Protein AF-A0A928B010-F1 (afdb_monomer_lite)

Radius of gyration: 33.06 Å; chains: 1; bounding box: 65×32×108 Å

Sequence (167 aa):
MGRLLFLMLFSAFTIDVYAQNMDSVQSNSIKIDSLIIKLDKLQRDYDYLYCDYELSKIENKLNNIANQARISANNLLFSYYHTKFNTLIYASNQGIYNSLFTFCHSLKDSVASIQLLITLKIFSSNFTEEEIELLQSRSKTLNQFIDTTEKALNYYKSVIDMYKELQ

pLDDT: mean 89.88, std 12.24, range [52.91, 98.62]

Structure (mmCIF, N/CA/C/O backbone):
data_AF-A0A928B010-F1
#
_entry.id   AF-A0A928B010-F1
#
loop_
_atom_site.group_PDB
_atom_site.id
_atom_site.type_symbol
_atom_site.label_atom_id
_atom_site.label_alt_id
_atom_site.label_comp_id
_atom_site.label_asym_id
_atom_site.label_entity_id
_atom_site.label_seq_id
_atom_site.pdbx_PDB_ins_code
_atom_site.Cartn_x
_atom_site.Cartn_y
_atom_site.Cartn_z
_atom_site.occupancy
_atom_site.B_iso_or_equiv
_atom_site.auth_seq_id
_atom_site.auth_comp_id
_atom_site.auth_asym_id
_atom_site.auth_atom_id
_atom_site.pdbx_PDB_model_num
ATOM 1 N N . MET A 1 1 ? 41.112 22.825 -76.041 1.00 54.81 1 MET A N 1
ATOM 2 C CA . MET A 1 1 ? 41.225 23.311 -74.647 1.00 54.81 1 MET A CA 1
ATOM 3 C C . MET A 1 1 ? 39.867 23.555 -73.977 1.00 54.81 1 MET A C 1
ATOM 5 O O . MET A 1 1 ? 39.662 23.014 -72.902 1.00 54.81 1 MET A O 1
ATOM 9 N N . GLY A 1 2 ? 38.902 24.256 -74.598 1.00 55.88 2 GLY A N 1
ATOM 10 C CA . GLY A 1 2 ? 37.610 24.584 -73.951 1.00 55.88 2 GLY A CA 1
ATOM 11 C C . GLY A 1 2 ? 36.717 23.402 -73.524 1.00 55.88 2 GLY A C 1
ATOM 12 O O . GLY A 1 2 ? 36.133 23.449 -72.450 1.00 55.88 2 GLY A O 1
ATOM 13 N N . ARG A 1 3 ? 36.654 22.307 -74.301 1.00 52.91 3 ARG A N 1
ATOM 14 C CA . ARG A 1 3 ? 35.848 21.111 -73.953 1.00 52.91 3 ARG A CA 1
ATOM 15 C C . ARG A 1 3 ? 36.365 20.344 -72.727 1.00 52.91 3 ARG A C 1
ATOM 17 O O . ARG A 1 3 ? 35.570 19.765 -72.000 1.00 52.91 3 ARG A O 1
ATOM 24 N N . LEU A 1 4 ? 37.680 20.355 -72.499 1.00 60.41 4 LEU A N 1
ATOM 25 C CA . LEU A 1 4 ? 38.316 19.639 -71.388 1.00 60.41 4 LEU A CA 1
ATOM 26 C C . LEU A 1 4 ? 38.121 20.395 -70.061 1.00 60.41 4 LEU A C 1
ATOM 28 O O . LEU A 1 4 ? 37.806 19.791 -69.043 1.00 60.41 4 LEU A O 1
ATOM 32 N N . LEU A 1 5 ? 38.219 21.728 -70.110 1.00 64.25 5 LEU A N 1
ATOM 33 C CA . LEU A 1 5 ? 37.916 22.624 -68.989 1.00 64.25 5 LEU A CA 1
ATOM 34 C C . LEU A 1 5 ? 36.442 22.541 -68.565 1.00 64.25 5 LEU A C 1
ATOM 36 O O . LEU A 1 5 ? 36.148 22.513 -67.374 1.00 64.25 5 LEU A O 1
ATOM 40 N N . PHE A 1 6 ? 35.524 22.434 -69.530 1.00 64.56 6 PHE A N 1
ATOM 41 C CA . PHE A 1 6 ? 34.093 22.291 -69.248 1.00 64.56 6 PHE A CA 1
ATOM 42 C C . PHE A 1 6 ? 33.759 20.956 -68.566 1.00 64.56 6 PHE A C 1
ATOM 44 O O . PHE A 1 6 ? 32.972 20.932 -67.626 1.00 64.56 6 PHE A O 1
ATOM 51 N N . LEU A 1 7 ? 34.392 19.857 -68.995 1.00 65.56 7 LEU A N 1
ATOM 52 C CA . LEU A 1 7 ? 34.236 18.541 -68.365 1.00 65.56 7 LEU A CA 1
ATOM 53 C C . LEU A 1 7 ? 34.792 18.511 -66.935 1.00 65.56 7 LEU A C 1
ATOM 55 O O . LEU A 1 7 ? 34.137 17.955 -66.058 1.00 65.56 7 LEU A O 1
ATOM 59 N N . MET A 1 8 ? 35.943 19.150 -66.680 1.00 64.50 8 MET A N 1
ATOM 60 C CA . MET A 1 8 ? 36.500 19.244 -65.323 1.00 64.50 8 MET A CA 1
ATOM 61 C C . MET A 1 8 ? 35.603 20.051 -64.379 1.00 64.50 8 MET A C 1
ATOM 63 O O . MET A 1 8 ? 35.344 19.611 -63.259 1.00 64.50 8 MET A O 1
ATOM 67 N N . LEU A 1 9 ? 35.089 21.198 -64.835 1.00 66.62 9 LEU A N 1
ATOM 68 C CA . LEU A 1 9 ? 34.156 22.009 -64.049 1.00 66.62 9 LEU A CA 1
ATOM 69 C C . LEU A 1 9 ? 32.869 21.231 -63.757 1.00 66.62 9 LEU A C 1
ATOM 71 O O . LEU A 1 9 ? 32.427 21.203 -62.614 1.00 66.62 9 LEU A O 1
ATOM 75 N N . PHE A 1 10 ? 32.313 20.532 -64.751 1.00 63.62 10 PHE A N 1
ATOM 76 C CA . PHE A 1 10 ? 31.104 19.730 -64.558 1.00 63.62 10 PHE A CA 1
ATOM 77 C C . PHE A 1 10 ? 31.322 18.592 -63.547 1.00 63.62 10 PHE A C 1
ATOM 79 O O . PHE A 1 10 ? 30.489 18.406 -62.665 1.00 63.62 10 PHE A O 1
ATOM 86 N N . SER A 1 11 ? 32.464 17.891 -63.601 1.00 63.84 11 SER A N 1
ATOM 87 C CA . SER A 1 11 ? 32.794 16.861 -62.605 1.00 63.84 11 SER A CA 1
ATOM 88 C C . SER A 1 11 ? 32.982 17.428 -61.194 1.00 63.84 11 SER A C 1
ATOM 90 O O . SER A 1 11 ? 32.504 16.824 -60.236 1.00 63.84 11 SER A O 1
ATOM 92 N N . ALA A 1 12 ? 33.606 18.604 -61.055 1.00 64.25 12 ALA A N 1
ATOM 93 C CA . ALA A 1 12 ? 33.795 19.255 -59.758 1.00 64.25 12 ALA A CA 1
ATOM 94 C C . ALA A 1 12 ? 32.447 19.647 -59.127 1.00 64.25 12 ALA A C 1
ATOM 96 O O . ALA A 1 12 ? 32.186 19.295 -57.980 1.00 64.25 12 ALA A O 1
ATOM 97 N N . PHE A 1 13 ? 31.537 20.242 -59.910 1.00 62.38 13 PHE A N 1
ATOM 98 C CA . PHE A 1 13 ? 30.187 20.574 -59.442 1.00 62.38 13 PHE A CA 1
ATOM 99 C C . PHE A 1 13 ? 29.383 19.336 -59.020 1.00 62.38 13 PHE A C 1
ATOM 101 O O . PHE A 1 13 ? 28.664 19.385 -58.024 1.00 62.38 13 PHE A O 1
ATOM 108 N N . THR A 1 14 ? 29.503 18.209 -59.731 1.00 63.75 14 THR A N 1
ATOM 109 C CA . THR A 1 14 ? 28.797 16.977 -59.335 1.00 63.75 14 THR A CA 1
ATOM 110 C C . THR A 1 14 ? 29.341 16.355 -58.048 1.00 63.75 14 THR A C 1
ATOM 112 O O . THR A 1 14 ? 28.564 15.787 -57.283 1.00 63.75 14 THR A O 1
ATOM 115 N N . ILE A 1 15 ? 30.647 16.480 -57.786 1.00 68.50 15 ILE A N 1
ATOM 116 C CA . ILE A 1 15 ? 31.281 15.965 -56.565 1.00 68.50 15 ILE A CA 1
ATOM 117 C C . ILE A 1 15 ? 30.875 16.817 -55.359 1.00 68.50 15 ILE A C 1
ATOM 119 O O . ILE A 1 15 ? 30.476 16.252 -54.343 1.00 68.50 15 ILE A O 1
ATOM 123 N N . ASP A 1 16 ? 30.883 18.147 -55.488 1.00 67.06 16 ASP A N 1
ATOM 124 C CA . ASP A 1 16 ? 30.471 19.055 -54.409 1.00 67.06 16 ASP A CA 1
ATOM 125 C C . ASP A 1 16 ? 28.993 18.871 -54.031 1.00 67.06 16 ASP A C 1
ATOM 127 O O . ASP A 1 16 ? 28.656 18.809 -52.849 1.00 67.06 16 ASP A O 1
ATOM 131 N N . VAL A 1 17 ? 28.100 18.707 -55.016 1.00 67.88 17 VAL A N 1
ATOM 132 C CA . VAL A 1 17 ? 26.672 18.439 -54.761 1.00 67.88 17 VAL A CA 1
ATOM 133 C C . VAL A 1 17 ? 26.468 17.078 -54.087 1.00 67.88 17 VAL A C 1
ATOM 135 O O . VAL A 1 17 ? 25.634 16.950 -53.190 1.00 67.88 17 VAL A O 1
ATOM 138 N N . TYR A 1 18 ? 27.224 16.051 -54.484 1.00 64.19 18 TYR A N 1
ATOM 139 C CA . TYR A 1 18 ? 27.138 14.730 -53.857 1.00 64.19 18 TYR A CA 1
ATOM 140 C C . TYR A 1 18 ? 27.683 14.736 -52.421 1.00 64.19 18 TYR A C 1
ATOM 142 O O . TYR A 1 18 ? 27.064 14.146 -51.537 1.00 64.19 18 TYR A O 1
ATOM 150 N N . ALA A 1 19 ? 28.785 15.449 -52.172 1.00 61.97 19 ALA A N 1
ATOM 151 C CA . ALA A 1 19 ? 29.357 15.628 -50.839 1.00 61.97 19 ALA A CA 1
ATOM 152 C C . ALA A 1 19 ? 28.396 16.382 -49.905 1.00 61.97 19 ALA A C 1
ATOM 154 O O . ALA A 1 19 ? 28.088 15.890 -48.824 1.00 61.97 19 ALA A O 1
ATOM 155 N N . GLN A 1 20 ? 27.817 17.501 -50.359 1.00 63.94 20 GLN A N 1
ATOM 156 C CA . GLN A 1 20 ? 26.824 18.254 -49.582 1.00 63.94 20 GLN A CA 1
ATOM 157 C C . GLN A 1 20 ? 25.569 17.427 -49.273 1.00 63.94 20 GLN A C 1
ATOM 159 O O . GLN A 1 20 ? 25.035 17.493 -48.164 1.00 63.94 20 GLN A O 1
ATOM 164 N N . ASN A 1 21 ? 25.103 16.615 -50.227 1.00 64.12 21 ASN A N 1
ATOM 165 C CA . ASN A 1 21 ? 23.983 15.707 -49.992 1.00 64.12 21 ASN A CA 1
ATOM 166 C C . ASN A 1 21 ? 24.338 14.632 -48.956 1.00 64.12 21 ASN A C 1
ATOM 168 O O . ASN A 1 21 ? 23.535 14.388 -48.057 1.00 64.12 21 ASN A O 1
ATOM 172 N N . MET A 1 22 ? 25.530 14.036 -49.021 1.00 64.56 22 MET A N 1
ATOM 173 C CA . MET A 1 22 ? 25.982 13.047 -48.034 1.00 64.56 22 MET A CA 1
ATOM 174 C C . MET A 1 22 ? 26.126 13.641 -46.630 1.00 64.56 22 MET A C 1
ATOM 176 O O . MET A 1 22 ? 25.616 13.054 -45.676 1.00 64.56 22 MET A O 1
ATOM 180 N N . ASP A 1 23 ? 26.700 14.837 -46.507 1.00 70.12 23 ASP A N 1
ATOM 181 C CA . ASP A 1 23 ? 26.801 15.555 -45.232 1.00 70.12 23 ASP A CA 1
ATOM 182 C C . ASP A 1 23 ? 25.413 15.877 -44.656 1.00 70.12 23 ASP A C 1
ATOM 184 O O . ASP A 1 23 ? 25.181 15.761 -43.450 1.00 70.12 23 ASP A O 1
ATOM 188 N N . SER A 1 24 ? 24.448 16.232 -45.513 1.00 70.06 24 SER A N 1
ATOM 189 C CA . SER A 1 24 ? 23.064 16.487 -45.097 1.00 70.06 24 SER A CA 1
ATOM 190 C C . SER A 1 24 ? 22.344 15.216 -44.623 1.00 70.06 24 SER A C 1
ATOM 192 O O . SER A 1 24 ? 21.629 15.249 -43.619 1.00 70.06 24 SER A O 1
ATOM 194 N N . VAL A 1 25 ? 22.572 14.081 -45.294 1.00 72.00 25 VAL A N 1
ATOM 195 C CA . VAL A 1 25 ? 22.013 12.771 -44.931 1.00 72.00 25 VAL A CA 1
ATOM 196 C C . VAL A 1 25 ? 22.608 12.291 -43.609 1.00 72.00 25 VAL A C 1
ATOM 198 O O . VAL A 1 25 ? 21.856 11.899 -42.718 1.00 72.00 25 VAL A O 1
ATOM 201 N N . GLN A 1 26 ? 23.927 12.404 -43.435 1.00 70.69 26 GLN A N 1
ATOM 202 C CA . GLN A 1 26 ? 24.618 12.058 -42.193 1.00 70.69 26 GLN A CA 1
ATOM 203 C C . GLN A 1 26 ? 24.223 12.988 -41.032 1.00 70.69 26 GLN A C 1
ATOM 205 O O . GLN A 1 26 ? 24.016 12.539 -39.906 1.00 70.69 26 GLN A O 1
ATOM 210 N N . SER A 1 27 ? 24.049 14.289 -41.285 1.00 74.62 27 SER A N 1
ATOM 211 C CA . SER A 1 27 ? 23.545 15.230 -40.274 1.00 74.62 27 SER A CA 1
ATOM 212 C C . SER A 1 27 ? 22.118 14.885 -39.838 1.00 74.62 27 SER A C 1
ATOM 214 O O . SER A 1 27 ? 21.796 14.947 -38.649 1.00 74.62 27 SER A O 1
ATOM 216 N N . ASN A 1 28 ? 21.258 14.498 -40.784 1.00 75.62 28 ASN A N 1
ATOM 217 C CA . ASN A 1 28 ? 19.888 14.093 -40.488 1.00 75.62 28 ASN A CA 1
ATOM 218 C C . ASN A 1 28 ? 19.828 12.763 -39.731 1.00 75.62 28 ASN A C 1
ATOM 220 O O . ASN A 1 28 ? 19.046 12.669 -38.788 1.00 75.62 28 ASN A O 1
ATOM 224 N N . SER A 1 29 ? 20.664 11.775 -40.067 1.00 71.38 29 SER A N 1
ATOM 225 C CA . SER A 1 29 ? 20.718 10.510 -39.323 1.00 71.38 29 SER A CA 1
ATOM 226 C C . SER A 1 29 ? 21.154 10.731 -37.872 1.00 71.38 29 SER A C 1
ATOM 228 O O . SER A 1 29 ? 20.459 10.297 -36.962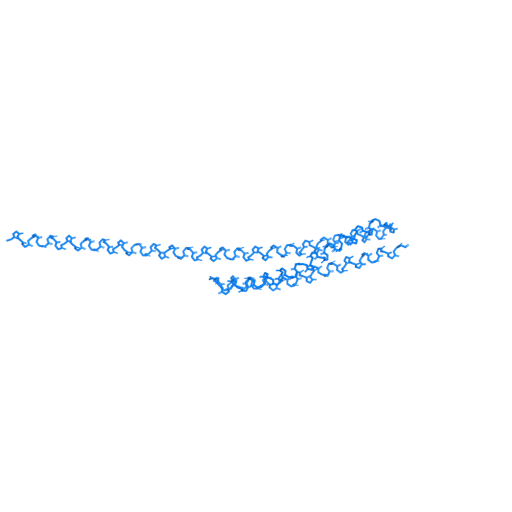 1.00 71.38 29 SER A O 1
ATOM 230 N N . ILE A 1 30 ? 22.201 11.531 -37.633 1.00 82.88 30 ILE A N 1
ATOM 231 C CA . ILE A 1 30 ? 22.662 11.878 -36.274 1.00 82.88 30 ILE A CA 1
ATOM 232 C C . ILE A 1 30 ? 21.558 12.580 -35.466 1.00 82.88 30 ILE A C 1
ATOM 234 O O . ILE A 1 30 ? 21.390 12.334 -34.268 1.00 82.88 30 ILE A O 1
ATOM 238 N N . LYS A 1 31 ? 2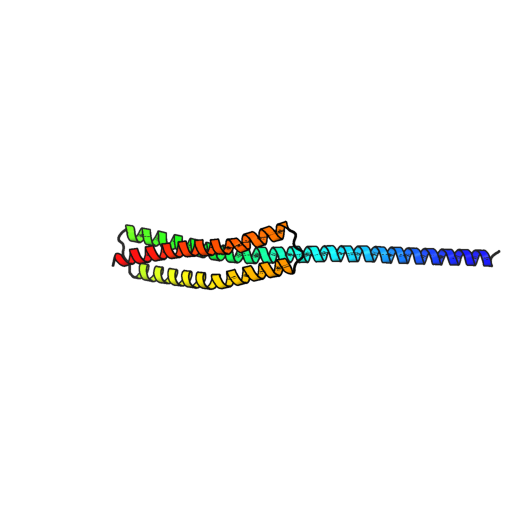0.781 13.466 -36.103 1.00 84.25 31 LYS A N 1
ATOM 239 C CA . LYS A 1 31 ? 19.644 14.133 -35.450 1.00 84.25 31 LYS A CA 1
ATOM 240 C C . LYS A 1 31 ? 18.524 13.153 -35.108 1.00 84.25 31 LYS A C 1
ATOM 242 O O . LYS A 1 31 ? 17.967 13.260 -34.018 1.00 84.25 31 LYS A O 1
ATOM 247 N N . ILE A 1 32 ? 18.201 12.226 -36.010 1.00 85.81 32 ILE A N 1
ATOM 248 C CA . ILE A 1 32 ? 17.200 11.176 -35.777 1.00 85.81 32 ILE A CA 1
ATOM 249 C C . ILE A 1 32 ? 17.638 10.288 -34.608 1.00 85.81 32 ILE A C 1
ATOM 251 O O . ILE A 1 32 ? 16.864 10.119 -33.670 1.00 85.81 32 ILE A O 1
ATOM 255 N N . ASP A 1 33 ? 18.890 9.831 -34.591 1.00 89.06 33 ASP A N 1
ATOM 256 C CA . ASP A 1 33 ? 19.439 9.017 -33.500 1.00 89.06 33 ASP A CA 1
ATOM 257 C C . ASP A 1 33 ? 19.388 9.768 -32.160 1.00 89.06 33 ASP A C 1
ATOM 259 O O . ASP A 1 33 ? 18.971 9.225 -31.137 1.00 89.06 33 ASP A O 1
ATOM 263 N N . SER A 1 34 ? 19.723 11.064 -32.161 1.00 90.31 34 SER A N 1
ATOM 264 C CA . SER A 1 34 ? 19.607 11.915 -30.970 1.00 90.31 34 SER A CA 1
ATOM 265 C C . SER A 1 34 ? 18.164 12.044 -30.470 1.00 90.31 34 SER A C 1
ATOM 26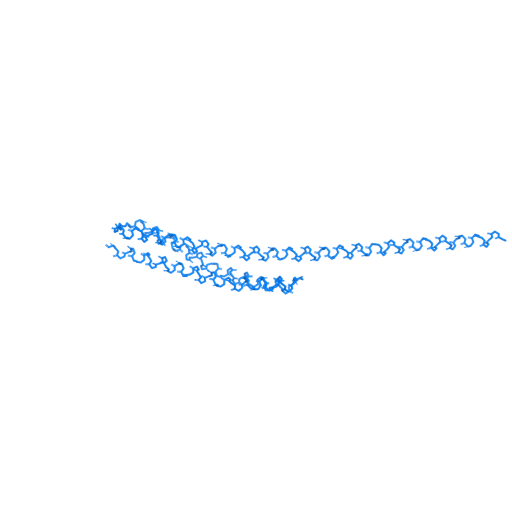7 O O . SER A 1 34 ? 17.937 12.084 -29.258 1.00 90.31 34 SER A O 1
ATOM 269 N N . LEU A 1 35 ? 17.184 12.121 -31.375 1.00 93.00 35 LEU A N 1
ATOM 270 C CA . LEU A 1 35 ? 15.766 12.181 -31.019 1.00 93.00 35 LEU A CA 1
ATOM 271 C C . LEU A 1 35 ? 15.262 10.848 -30.465 1.00 93.00 35 LEU A C 1
ATOM 273 O O . LEU A 1 35 ? 14.531 10.869 -29.479 1.00 93.00 35 LEU A O 1
ATOM 277 N N . ILE A 1 36 ? 15.687 9.719 -31.037 1.00 92.31 36 ILE A N 1
ATOM 278 C CA . ILE A 1 36 ? 15.359 8.377 -30.536 1.00 92.31 36 ILE A CA 1
ATOM 279 C C . ILE A 1 36 ? 15.882 8.213 -29.107 1.00 92.31 36 ILE A C 1
ATOM 281 O O . ILE A 1 36 ? 15.107 7.913 -28.209 1.00 92.31 36 ILE A O 1
ATOM 285 N N . ILE A 1 37 ? 17.152 8.549 -28.853 1.00 92.88 37 ILE A N 1
ATOM 286 C CA . ILE A 1 37 ? 17.739 8.475 -27.504 1.00 92.88 37 ILE A CA 1
ATOM 287 C C . ILE A 1 37 ? 16.969 9.353 -26.505 1.00 92.88 37 ILE A C 1
ATOM 289 O O . ILE A 1 37 ? 16.729 8.955 -25.364 1.00 92.88 37 ILE A O 1
ATOM 293 N N . LYS A 1 38 ? 16.579 10.569 -26.912 1.00 94.31 38 LYS A N 1
ATOM 294 C CA . LYS A 1 38 ? 15.778 11.463 -26.061 1.00 94.31 38 LYS A CA 1
ATOM 295 C C . LYS A 1 38 ? 14.387 10.899 -25.790 1.00 94.31 38 LYS A C 1
ATOM 297 O O . LYS A 1 38 ? 13.899 11.055 -24.674 1.00 94.31 38 LYS A O 1
ATOM 302 N N . LEU A 1 39 ? 13.764 10.276 -26.787 1.00 94.38 39 LEU A N 1
ATOM 303 C CA . LEU A 1 39 ? 12.455 9.650 -26.658 1.00 94.38 39 LEU A CA 1
ATOM 304 C C . LEU A 1 39 ? 12.514 8.437 -25.725 1.00 94.38 39 LEU A C 1
ATOM 306 O O . LEU A 1 39 ? 11.697 8.352 -24.815 1.00 94.38 39 LEU A O 1
ATOM 310 N N . ASP A 1 40 ? 13.513 7.570 -25.882 1.00 92.50 40 ASP A N 1
ATOM 311 C CA . ASP A 1 40 ? 13.724 6.406 -25.016 1.00 92.50 40 ASP A CA 1
ATOM 312 C C . ASP A 1 40 ? 13.956 6.830 -23.566 1.00 92.50 40 ASP A C 1
ATOM 314 O O . ASP A 1 40 ? 13.371 6.268 -22.638 1.00 92.50 40 ASP A O 1
ATOM 318 N N . LYS A 1 41 ? 14.765 7.879 -23.366 1.00 94.38 41 LYS A N 1
ATOM 319 C CA . LYS A 1 41 ? 14.952 8.484 -22.047 1.00 94.38 41 LYS A CA 1
ATOM 320 C C . LYS A 1 41 ? 13.633 9.009 -21.483 1.00 94.38 41 LYS A C 1
ATOM 322 O O . LYS A 1 41 ? 13.315 8.718 -20.339 1.00 94.38 41 LYS A O 1
ATOM 327 N N . LEU A 1 42 ? 12.870 9.769 -22.267 1.00 96.94 42 LEU A N 1
ATOM 328 C CA . LEU A 1 42 ? 11.608 10.346 -21.807 1.00 96.94 42 LEU A CA 1
ATOM 329 C C . LEU A 1 42 ? 10.584 9.261 -21.448 1.00 96.94 42 LEU A C 1
ATOM 331 O O . LEU A 1 42 ? 9.888 9.392 -20.444 1.00 96.94 42 LEU A O 1
ATOM 335 N N . GLN A 1 43 ? 10.518 8.188 -22.237 1.00 95.94 43 GLN A N 1
ATOM 336 C CA . GLN A 1 43 ? 9.650 7.044 -21.975 1.00 95.94 43 GLN A CA 1
ATOM 337 C C . GLN A 1 43 ? 10.042 6.336 -20.674 1.00 95.94 43 GLN A C 1
ATOM 339 O O . GLN A 1 43 ? 9.174 6.063 -19.847 1.00 95.94 43 GLN A O 1
ATOM 344 N N . ARG A 1 44 ? 11.342 6.090 -20.460 1.00 96.56 44 ARG A N 1
ATOM 345 C CA . ARG A 1 44 ? 11.848 5.513 -19.208 1.00 96.56 44 ARG A CA 1
ATOM 346 C C . ARG A 1 44 ? 11.529 6.404 -18.008 1.00 96.56 44 ARG A C 1
ATOM 348 O O . ARG A 1 44 ? 10.978 5.914 -17.028 1.00 96.56 44 ARG A O 1
ATOM 355 N N . ASP A 1 45 ? 11.835 7.698 -18.097 1.00 97.12 45 ASP A N 1
ATOM 356 C CA . ASP A 1 45 ? 11.615 8.654 -17.008 1.00 97.12 45 ASP A CA 1
ATOM 357 C C . ASP A 1 45 ? 10.106 8.750 -16.668 1.00 97.12 45 ASP A C 1
ATOM 359 O O . ASP A 1 45 ? 9.728 8.791 -15.496 1.00 97.12 45 ASP A O 1
ATOM 363 N N . TYR A 1 46 ? 9.225 8.710 -17.678 1.00 97.50 46 TYR A N 1
ATOM 364 C CA . TYR A 1 46 ? 7.772 8.642 -17.487 1.00 97.50 46 TYR A CA 1
ATOM 365 C C . TYR A 1 46 ? 7.329 7.348 -16.796 1.00 97.50 46 TYR A C 1
ATOM 367 O O . TYR A 1 46 ? 6.580 7.400 -15.819 1.00 97.50 46 TYR A O 1
ATOM 375 N N . ASP A 1 47 ? 7.782 6.193 -17.290 1.00 97.88 47 ASP A N 1
ATOM 376 C CA . ASP A 1 47 ? 7.414 4.893 -16.729 1.00 97.88 47 ASP A CA 1
ATOM 377 C C . ASP A 1 47 ? 7.857 4.777 -15.268 1.00 97.88 47 ASP A C 1
ATOM 379 O O . ASP A 1 47 ? 7.094 4.294 -14.429 1.00 97.88 47 ASP A O 1
ATOM 383 N N . TYR A 1 48 ? 9.050 5.281 -14.950 1.00 98.12 48 TYR A N 1
ATOM 384 C CA . TYR A 1 48 ? 9.575 5.298 -13.592 1.00 98.12 48 TYR A CA 1
ATOM 385 C C . TYR A 1 48 ? 8.716 6.175 -12.675 1.00 98.12 48 TYR A C 1
ATOM 387 O O . TYR A 1 48 ? 8.269 5.714 -11.624 1.00 98.12 48 TYR A O 1
ATOM 395 N N . LEU A 1 49 ? 8.412 7.413 -13.089 1.00 98.31 49 LEU A N 1
ATOM 396 C CA . LEU A 1 49 ? 7.553 8.322 -12.321 1.00 98.31 49 LEU A CA 1
ATOM 397 C C . LEU A 1 49 ? 6.148 7.754 -12.110 1.00 98.31 49 LEU A C 1
ATOM 399 O O . LEU A 1 49 ? 5.561 7.929 -11.044 1.00 98.31 49 LEU A O 1
ATOM 403 N N . TYR A 1 50 ? 5.601 7.066 -13.110 1.00 98.19 50 TYR A N 1
ATOM 404 C CA . TYR A 1 50 ? 4.303 6.416 -12.994 1.00 98.19 50 TYR A CA 1
ATOM 405 C C . TYR A 1 50 ? 4.321 5.288 -11.952 1.00 98.19 50 TYR A C 1
ATOM 407 O O . TYR A 1 50 ? 3.444 5.226 -11.087 1.00 98.19 50 TYR A O 1
ATOM 415 N N . CYS A 1 51 ? 5.342 4.428 -11.994 1.00 98.38 51 CYS A N 1
ATOM 416 C CA . CYS A 1 51 ? 5.553 3.374 -11.006 1.00 98.38 51 CYS A CA 1
ATOM 417 C C . CYS A 1 51 ? 5.723 3.937 -9.587 1.00 98.38 51 CYS A C 1
ATOM 419 O O . CYS A 1 51 ? 5.061 3.480 -8.652 1.00 98.38 51 CYS A O 1
ATOM 421 N N . ASP A 1 52 ? 6.574 4.951 -9.437 1.00 98.06 52 ASP A N 1
ATOM 422 C CA . ASP A 1 52 ? 6.828 5.641 -8.172 1.00 98.06 52 ASP A CA 1
ATOM 423 C C . ASP A 1 52 ? 5.549 6.260 -7.586 1.00 98.06 52 ASP A C 1
ATOM 425 O O . ASP A 1 52 ? 5.258 6.118 -6.392 1.00 98.06 52 ASP A O 1
ATOM 429 N N . TYR A 1 53 ? 4.740 6.886 -8.443 1.00 98.25 53 TYR A N 1
ATOM 430 C CA . TYR A 1 53 ? 3.465 7.476 -8.062 1.00 98.25 53 TYR A CA 1
ATOM 431 C C . TYR A 1 53 ? 2.462 6.429 -7.565 1.00 98.25 53 TYR A C 1
ATOM 433 O O . TYR A 1 53 ? 1.871 6.614 -6.497 1.00 98.25 53 TYR A O 1
ATOM 441 N N . GLU A 1 54 ? 2.256 5.330 -8.299 1.00 98.12 54 GLU A N 1
ATOM 442 C CA . GLU A 1 54 ? 1.288 4.300 -7.897 1.00 98.12 54 GLU A CA 1
ATOM 443 C C . GLU A 1 54 ? 1.705 3.602 -6.591 1.00 98.12 54 GLU A C 1
ATOM 445 O O . GLU A 1 54 ? 0.854 3.383 -5.722 1.00 98.12 54 GLU A O 1
ATOM 450 N N . LEU A 1 55 ? 3.007 3.351 -6.392 1.00 98.19 55 LEU A N 1
ATOM 451 C CA . LEU A 1 55 ? 3.549 2.869 -5.115 1.00 98.19 55 LEU A CA 1
ATOM 452 C C . LEU A 1 55 ? 3.252 3.855 -3.978 1.00 98.19 55 LEU A C 1
ATOM 454 O O . LEU A 1 55 ? 2.592 3.505 -2.998 1.00 98.19 55 LEU A O 1
ATOM 458 N N . SER A 1 56 ? 3.652 5.116 -4.139 1.00 97.75 56 SER A N 1
ATOM 459 C CA . SER A 1 56 ? 3.466 6.154 -3.117 1.00 97.75 56 SER A CA 1
ATOM 460 C C . SER A 1 56 ? 1.993 6.354 -2.760 1.00 97.75 56 SER A C 1
ATOM 462 O O . SER A 1 56 ? 1.625 6.552 -1.602 1.00 97.75 56 SER A O 1
ATOM 464 N N . LYS A 1 57 ? 1.107 6.283 -3.751 1.00 97.56 57 LYS A N 1
ATOM 465 C CA . LYS A 1 57 ? -0.337 6.419 -3.565 1.00 97.56 57 LYS A CA 1
ATOM 466 C C . LYS A 1 57 ? -0.905 5.321 -2.673 1.00 97.56 57 LYS A C 1
ATOM 468 O O . LYS A 1 57 ? -1.728 5.633 -1.809 1.00 97.56 57 LYS A O 1
ATOM 473 N N . ILE A 1 58 ? -0.510 4.059 -2.859 1.00 97.56 58 ILE A N 1
ATOM 474 C CA . ILE A 1 58 ? -1.017 2.976 -2.010 1.00 97.56 58 ILE A CA 1
ATOM 475 C C . ILE A 1 58 ? -0.367 2.973 -0.621 1.00 97.56 58 ILE A C 1
ATOM 477 O O . ILE A 1 58 ? -1.084 2.813 0.368 1.00 97.56 58 ILE A O 1
ATOM 481 N N . GLU A 1 59 ? 0.932 3.266 -0.525 1.00 97.12 59 GLU A N 1
ATOM 482 C CA . GLU A 1 59 ? 1.636 3.456 0.753 1.00 97.12 59 GLU A CA 1
ATOM 483 C C . GLU A 1 59 ? 0.937 4.525 1.609 1.00 97.12 59 GLU A C 1
ATOM 485 O O . GLU A 1 59 ? 0.604 4.294 2.774 1.00 97.12 59 GLU A O 1
ATOM 490 N N . ASN A 1 60 ? 0.614 5.673 1.005 1.00 97.50 60 ASN A N 1
ATOM 491 C CA . ASN A 1 60 ? -0.086 6.765 1.677 1.00 97.50 60 ASN A CA 1
ATOM 492 C C . ASN A 1 60 ? -1.491 6.369 2.145 1.00 97.50 60 ASN A C 1
ATOM 494 O O . ASN A 1 60 ? -1.890 6.716 3.257 1.00 97.50 60 ASN A O 1
ATOM 498 N N . LYS A 1 61 ? -2.251 5.622 1.334 1.00 98.00 61 LYS A N 1
ATOM 499 C CA . LYS A 1 61 ? -3.584 5.140 1.734 1.00 98.00 61 LYS A CA 1
ATOM 500 C C . LYS A 1 61 ? -3.509 4.206 2.943 1.00 98.00 61 LYS A C 1
ATOM 502 O O . LYS A 1 61 ? -4.273 4.396 3.886 1.00 98.00 61 LYS A O 1
ATOM 507 N N . LEU A 1 62 ? -2.587 3.242 2.935 1.00 98.12 62 LEU A N 1
ATOM 508 C CA . LEU A 1 62 ? -2.387 2.306 4.049 1.00 98.12 62 LEU A CA 1
ATOM 509 C C . LEU A 1 62 ? -1.961 3.045 5.326 1.00 98.12 62 LEU A C 1
ATOM 511 O O . LEU A 1 62 ? -2.579 2.876 6.378 1.00 98.12 62 LEU A O 1
ATOM 515 N N . ASN A 1 63 ? -0.991 3.958 5.221 1.00 97.69 63 ASN A N 1
ATOM 516 C CA . ASN A 1 63 ? -0.561 4.796 6.344 1.00 97.69 63 ASN A CA 1
ATOM 517 C C . ASN A 1 63 ? -1.701 5.630 6.935 1.00 97.69 63 ASN A C 1
ATOM 519 O O . ASN A 1 63 ? -1.833 5.714 8.157 1.00 97.69 63 ASN A O 1
ATOM 523 N N . ASN A 1 64 ? -2.544 6.225 6.090 1.00 98.00 64 ASN A N 1
ATOM 524 C CA . ASN A 1 64 ? -3.683 7.013 6.552 1.00 98.00 64 ASN A CA 1
ATOM 525 C C . ASN A 1 64 ? -4.680 6.160 7.343 1.00 98.00 64 ASN A C 1
ATOM 527 O O . ASN A 1 64 ? -5.115 6.588 8.412 1.00 98.00 64 ASN A O 1
ATOM 531 N N . ILE A 1 65 ? -4.982 4.940 6.884 1.00 98.31 65 ILE A N 1
ATOM 532 C CA . ILE A 1 65 ? -5.838 4.003 7.628 1.00 98.31 65 ILE A CA 1
ATOM 533 C C . ILE A 1 65 ? -5.207 3.665 8.981 1.00 98.31 65 ILE A C 1
ATOM 535 O O . ILE A 1 65 ? -5.875 3.765 10.011 1.00 98.31 65 ILE A O 1
ATOM 539 N N . ALA A 1 66 ? -3.923 3.298 8.996 1.00 98.44 66 ALA A N 1
ATOM 540 C CA . ALA A 1 66 ? -3.218 2.935 10.221 1.00 98.44 66 ALA A CA 1
ATOM 541 C C . ALA A 1 66 ? -3.220 4.085 11.242 1.00 98.44 66 ALA A C 1
ATOM 543 O O . ALA A 1 66 ? -3.490 3.880 12.427 1.00 98.44 66 ALA A O 1
ATOM 544 N N . ASN A 1 67 ? -2.956 5.309 10.784 1.00 98.38 67 ASN A N 1
ATOM 545 C CA . ASN A 1 67 ? -2.954 6.497 11.630 1.00 98.38 67 ASN A CA 1
ATOM 546 C C . ASN A 1 67 ? -4.354 6.833 12.144 1.00 98.38 67 ASN A C 1
ATOM 548 O O . ASN A 1 67 ? -4.512 7.094 13.335 1.00 98.38 67 ASN A O 1
ATOM 552 N N . GLN A 1 68 ? -5.375 6.765 11.289 1.00 98.31 68 GLN A N 1
ATOM 553 C CA . GLN A 1 68 ? -6.753 7.015 11.699 1.00 98.31 68 GLN A CA 1
ATOM 554 C C . GLN A 1 68 ? -7.225 5.990 12.737 1.00 98.31 68 GLN A C 1
ATOM 556 O O . GLN A 1 68 ? -7.788 6.382 13.755 1.00 98.31 68 GLN A O 1
ATOM 561 N N . ALA A 1 69 ? -6.921 4.703 12.540 1.00 98.56 69 ALA A N 1
ATOM 562 C CA . ALA A 1 69 ? -7.233 3.654 13.508 1.00 98.56 69 ALA A CA 1
ATOM 563 C C .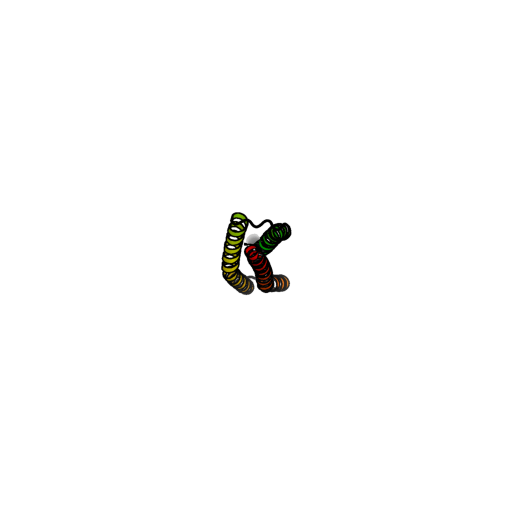 ALA A 1 69 ? -6.574 3.921 14.873 1.00 98.56 69 ALA A C 1
ATOM 565 O O . ALA A 1 69 ? -7.250 3.866 15.897 1.00 98.56 69 ALA A O 1
ATOM 566 N N . ARG A 1 70 ? -5.281 4.284 14.900 1.00 98.50 70 ARG A N 1
ATOM 567 C CA . ARG A 1 70 ? -4.564 4.626 16.145 1.00 98.50 70 ARG A CA 1
ATOM 568 C C . ARG A 1 70 ? -5.160 5.843 16.847 1.00 98.50 70 ARG A C 1
ATOM 570 O O . ARG A 1 70 ? -5.343 5.812 18.059 1.00 98.50 70 ARG A O 1
ATOM 577 N N . ILE A 1 71 ? -5.462 6.907 16.103 1.00 98.19 71 ILE A N 1
ATOM 578 C CA . ILE A 1 71 ? -6.039 8.137 16.663 1.00 98.19 71 ILE A CA 1
ATOM 579 C C . ILE A 1 71 ? -7.418 7.847 17.263 1.00 98.19 71 ILE A C 1
ATOM 581 O O . ILE A 1 71 ? -7.672 8.210 18.411 1.00 98.19 71 ILE A O 1
ATOM 585 N N . SER A 1 72 ? -8.292 7.161 16.523 1.00 97.75 72 SER A N 1
ATOM 586 C CA . SER A 1 72 ? -9.624 6.792 17.009 1.00 97.75 72 SER A CA 1
ATOM 587 C C . SER A 1 72 ? -9.555 5.883 18.237 1.00 97.75 72 SER A C 1
ATOM 589 O O . SER A 1 72 ? -10.248 6.141 19.220 1.00 97.75 72 SER A O 1
ATOM 591 N N . ALA A 1 73 ? -8.664 4.889 18.230 1.00 97.69 73 ALA A N 1
ATOM 592 C CA . ALA A 1 73 ? -8.427 4.016 19.375 1.00 97.69 73 ALA A CA 1
ATOM 593 C C . ALA A 1 73 ? -7.983 4.801 20.613 1.00 97.69 73 ALA A C 1
ATOM 595 O O . ALA A 1 73 ? -8.596 4.679 21.668 1.00 97.69 73 ALA A O 1
ATOM 596 N N . ASN A 1 74 ? -6.974 5.664 20.484 1.00 96.44 74 ASN A N 1
ATOM 597 C CA . ASN A 1 74 ? -6.478 6.462 21.604 1.00 96.44 74 ASN A CA 1
ATOM 598 C C . ASN A 1 74 ? -7.574 7.374 22.174 1.00 96.44 74 ASN A C 1
ATOM 600 O O . ASN A 1 74 ? -7.752 7.436 23.389 1.00 96.44 74 ASN A O 1
ATOM 604 N N . ASN A 1 75 ? -8.360 8.027 21.313 1.00 94.12 75 ASN A N 1
ATOM 605 C CA . ASN A 1 75 ? -9.482 8.871 21.735 1.00 94.12 75 ASN A CA 1
ATOM 606 C C . ASN A 1 75 ? -10.556 8.079 22.501 1.00 94.12 75 ASN A C 1
ATOM 608 O O . ASN A 1 75 ? -11.098 8.560 23.503 1.00 94.12 75 ASN A O 1
ATOM 612 N N . LEU A 1 76 ? -10.856 6.855 22.058 1.00 94.69 76 LEU A N 1
ATOM 613 C CA . LEU A 1 76 ? -11.801 5.982 22.747 1.00 94.69 76 LEU A CA 1
ATOM 614 C C . LEU A 1 76 ? -11.246 5.495 24.091 1.00 94.69 76 LEU A C 1
ATOM 616 O O . LEU A 1 76 ? -11.960 5.515 25.092 1.00 94.69 76 LEU A O 1
ATOM 620 N N . LEU A 1 77 ? -9.961 5.141 24.143 1.00 93.88 77 LEU A N 1
ATOM 621 C CA . LEU A 1 77 ? -9.283 4.728 25.370 1.00 93.88 77 LEU A CA 1
ATOM 622 C C . LEU A 1 77 ? -9.256 5.856 26.418 1.00 93.88 77 LEU A C 1
ATOM 624 O O . LEU A 1 77 ? -9.472 5.608 27.602 1.00 93.88 77 LEU A O 1
ATOM 628 N N . PHE A 1 78 ? -9.083 7.115 26.003 1.00 90.75 78 PHE A N 1
ATOM 629 C CA . PHE A 1 78 ? -9.256 8.255 26.910 1.00 90.75 78 PHE A CA 1
ATOM 630 C C . PHE A 1 78 ? -10.670 8.310 27.495 1.00 90.75 78 PHE A C 1
ATOM 632 O O . PHE A 1 78 ? -10.829 8.545 28.692 1.00 90.75 78 PHE A O 1
ATOM 639 N N . SER A 1 79 ? -11.698 8.060 26.680 1.00 87.19 79 SER A N 1
ATOM 640 C CA . SER A 1 79 ? -13.092 8.025 27.148 1.00 87.19 79 SER A CA 1
ATOM 641 C C . SER A 1 79 ? -13.334 6.873 28.132 1.00 87.19 79 SER A C 1
ATOM 643 O O . SER A 1 79 ? -14.011 7.070 29.143 1.00 87.19 79 SER A O 1
ATOM 645 N N . TYR A 1 80 ? -12.729 5.707 27.871 1.00 87.19 80 TYR A N 1
ATOM 646 C CA . TYR A 1 80 ? -12.729 4.547 28.765 1.00 87.19 80 TYR A CA 1
ATOM 647 C C . TYR A 1 80 ? -12.168 4.896 30.150 1.00 87.19 80 TYR A C 1
ATOM 649 O O . TYR A 1 80 ? -12.847 4.695 31.153 1.00 87.19 80 TYR A O 1
ATOM 657 N N . TYR A 1 81 ? -10.968 5.485 30.221 1.00 87.50 81 TYR A N 1
ATOM 658 C CA . TYR A 1 81 ? -10.319 5.805 31.501 1.00 87.50 81 TYR A CA 1
ATOM 659 C C . TYR A 1 81 ? -11.063 6.847 32.338 1.00 87.50 81 TYR A C 1
ATOM 661 O O . TYR A 1 81 ? -10.904 6.885 33.554 1.00 87.50 81 TYR A O 1
ATOM 669 N N . HIS A 1 82 ? -11.910 7.666 31.715 1.00 86.94 82 HIS A N 1
ATOM 670 C CA . HIS A 1 82 ? -12.783 8.589 32.438 1.00 86.94 82 HIS A CA 1
ATOM 671 C C . HIS A 1 82 ? -14.111 7.940 32.862 1.00 86.94 82 HIS A C 1
ATOM 673 O O . HIS A 1 82 ? -14.987 8.640 33.370 1.00 86.94 82 HIS A O 1
ATOM 679 N N . THR A 1 83 ? -14.283 6.624 32.672 1.00 77.94 83 THR A N 1
ATOM 680 C CA . THR A 1 83 ? -1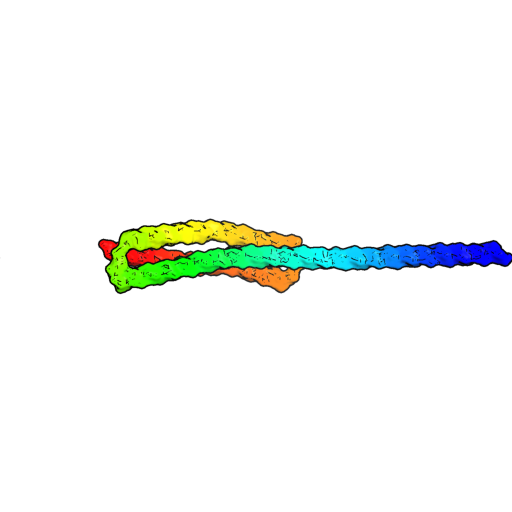5.485 5.832 33.013 1.00 77.94 83 THR A CA 1
ATOM 681 C C . THR A 1 83 ? -16.778 6.379 32.402 1.00 77.94 83 THR A C 1
ATOM 683 O O . THR A 1 83 ? -17.871 6.214 32.936 1.00 77.94 83 THR A O 1
ATOM 686 N N . LYS A 1 84 ? -16.669 7.061 31.257 1.00 76.31 84 LYS A N 1
ATOM 687 C CA . LYS A 1 84 ? -17.808 7.665 30.560 1.00 76.31 84 LYS A CA 1
ATOM 688 C C . LYS A 1 84 ? -18.272 6.733 29.457 1.00 76.31 84 LYS A C 1
ATOM 690 O O . LYS A 1 84 ? -17.918 6.944 28.295 1.00 76.31 84 LYS A O 1
ATOM 695 N N . PHE A 1 85 ? -19.054 5.713 29.807 1.00 84.31 85 PHE A N 1
ATOM 696 C CA . PHE A 1 85 ? -19.716 4.913 28.784 1.00 84.31 85 PHE A CA 1
ATOM 697 C C . PHE A 1 85 ? -20.801 5.735 28.082 1.00 84.31 85 PHE A C 1
ATOM 699 O O . PHE A 1 85 ? -21.602 6.429 28.710 1.00 84.31 85 PHE A O 1
ATOM 706 N N . ASN A 1 86 ? -20.809 5.663 26.756 1.00 88.88 86 ASN A N 1
ATOM 707 C CA . ASN A 1 86 ? -21.799 6.306 25.915 1.00 88.88 86 ASN A CA 1
ATOM 708 C C . ASN A 1 86 ? -22.038 5.432 24.680 1.00 88.88 86 ASN A C 1
ATOM 710 O O . ASN A 1 86 ? -21.138 5.203 23.868 1.00 88.88 86 ASN A O 1
ATOM 714 N N . THR A 1 87 ? -23.276 4.972 24.523 1.00 90.38 87 THR A N 1
ATOM 715 C CA . THR A 1 87 ? -23.692 4.082 23.434 1.00 90.38 87 THR A CA 1
ATOM 716 C C . THR A 1 87 ? -23.507 4.703 22.049 1.00 90.38 87 THR A C 1
ATOM 718 O O . THR A 1 87 ? -23.165 3.989 21.109 1.00 90.38 87 THR A O 1
ATOM 721 N N . LEU A 1 88 ? -23.662 6.025 21.909 1.00 92.19 88 LEU A N 1
ATOM 722 C CA . LEU A 1 88 ? -23.418 6.739 20.651 1.00 92.19 88 LEU A CA 1
ATOM 723 C C . LEU A 1 88 ? -21.924 6.798 20.319 1.00 92.19 88 LEU A C 1
ATOM 725 O O . LEU A 1 88 ? -21.551 6.642 19.157 1.00 92.19 88 LEU A O 1
ATOM 729 N N . ILE A 1 89 ? -21.064 6.978 21.330 1.00 91.69 89 ILE A N 1
ATOM 730 C CA . ILE A 1 89 ? -19.604 6.929 21.151 1.00 91.69 89 ILE A CA 1
ATOM 731 C C . ILE A 1 89 ? -19.190 5.525 20.709 1.00 91.69 89 ILE A C 1
ATOM 733 O O . ILE A 1 89 ? -18.450 5.396 19.732 1.00 91.69 89 ILE A O 1
ATOM 737 N N . TYR A 1 90 ? -19.704 4.483 21.366 1.00 93.56 90 TYR A N 1
ATOM 738 C CA . TYR A 1 90 ? -19.459 3.096 20.968 1.00 93.56 90 TYR A CA 1
ATOM 739 C C . TYR A 1 90 ? -19.896 2.834 19.518 1.00 93.56 90 TYR A C 1
ATOM 741 O O . TYR A 1 90 ? -19.084 2.405 18.698 1.00 93.56 90 TYR A O 1
ATOM 749 N N . ALA A 1 91 ? -21.151 3.149 19.175 1.00 95.06 91 ALA A N 1
ATOM 750 C CA . ALA A 1 91 ? -21.700 2.912 17.840 1.00 95.06 91 ALA A CA 1
ATOM 751 C C . ALA A 1 91 ? -20.924 3.664 16.745 1.00 95.06 91 ALA A C 1
ATOM 753 O O . ALA A 1 91 ? -20.623 3.093 15.695 1.00 95.06 91 ALA A O 1
ATOM 754 N N . SER A 1 92 ? -20.544 4.919 17.007 1.00 95.06 92 SER A N 1
ATOM 755 C CA . SER A 1 92 ? -19.726 5.722 16.093 1.00 95.06 92 SER A CA 1
ATOM 756 C C . SER A 1 92 ? -18.357 5.081 15.847 1.00 95.06 92 SER A C 1
ATOM 758 O O . SER A 1 92 ? -17.963 4.875 14.697 1.00 95.06 92 SER A O 1
ATOM 760 N N . ASN A 1 93 ? -17.653 4.674 16.909 1.00 96.62 93 ASN A N 1
ATOM 761 C CA . ASN A 1 93 ? -16.339 4.041 16.777 1.00 96.62 93 ASN A CA 1
ATOM 762 C C . ASN A 1 93 ? -16.421 2.682 16.065 1.00 96.62 93 ASN A C 1
ATOM 764 O O . ASN A 1 93 ? -15.588 2.397 15.204 1.00 96.62 93 ASN A O 1
ATOM 768 N N . GLN A 1 94 ? -17.457 1.882 16.335 1.00 97.19 94 GLN A N 1
ATOM 769 C CA . GLN A 1 94 ? -17.704 0.633 15.611 1.00 97.19 94 GLN A CA 1
ATOM 770 C C . GLN A 1 94 ? -17.923 0.880 14.108 1.00 97.19 94 GLN A C 1
ATOM 772 O O . GLN A 1 94 ? -17.380 0.151 13.277 1.00 97.19 94 GLN A O 1
ATOM 777 N N . GLY A 1 95 ? -18.670 1.927 13.743 1.00 97.88 95 GLY A N 1
ATOM 778 C CA . GLY A 1 95 ? -18.879 2.328 12.348 1.00 97.88 95 GLY A CA 1
ATOM 779 C C . GLY A 1 95 ? -17.592 2.779 11.648 1.00 97.88 95 GLY A C 1
ATOM 780 O O . GLY A 1 95 ? -17.314 2.353 10.522 1.00 97.88 95 GLY A O 1
ATOM 781 N N . ILE A 1 96 ? -16.768 3.581 12.330 1.00 97.75 96 ILE A N 1
ATOM 782 C CA . ILE A 1 96 ? -15.447 3.995 11.832 1.00 97.75 96 ILE A CA 1
ATOM 783 C C . ILE A 1 96 ? -14.561 2.765 11.617 1.00 97.75 96 ILE A C 1
ATOM 785 O O . ILE A 1 96 ? -13.997 2.606 10.537 1.00 97.75 96 ILE A O 1
ATOM 789 N N . TYR A 1 97 ? -14.470 1.872 12.607 1.00 98.56 97 TYR A N 1
ATOM 790 C CA . TYR A 1 97 ? -13.679 0.646 12.500 1.00 98.56 97 TYR A CA 1
ATOM 791 C C . TYR A 1 97 ? -14.103 -0.201 11.299 1.00 98.56 97 TYR A C 1
ATOM 793 O O . TYR A 1 97 ? -13.256 -0.554 10.482 1.00 98.56 97 TYR A O 1
ATOM 801 N N . ASN A 1 98 ? -15.403 -0.472 11.141 1.00 98.38 98 ASN A N 1
ATOM 802 C CA . ASN A 1 98 ? -15.913 -1.276 10.028 1.00 98.38 98 ASN A CA 1
ATOM 803 C C . ASN A 1 98 ? -15.563 -0.653 8.665 1.00 98.38 98 ASN A C 1
ATOM 805 O O . ASN A 1 98 ? -15.196 -1.368 7.730 1.00 98.38 98 ASN A O 1
ATOM 809 N N . SER A 1 99 ? -15.640 0.677 8.559 1.00 98.12 99 SER A N 1
ATOM 810 C CA . SER A 1 99 ? -15.295 1.407 7.334 1.00 98.12 99 SER A CA 1
ATOM 811 C C . SER A 1 99 ? -13.804 1.288 7.011 1.00 98.12 99 SER A C 1
ATOM 813 O O . SER A 1 99 ? -13.437 0.965 5.882 1.00 98.12 99 SER A O 1
ATOM 815 N N . LEU A 1 100 ? -12.939 1.482 8.012 1.00 98.12 100 LEU A N 1
ATOM 816 C CA . LEU A 1 100 ? -11.488 1.356 7.856 1.00 98.12 100 LEU A CA 1
ATOM 817 C C . LEU A 1 100 ? -11.058 -0.080 7.550 1.00 98.12 100 LEU A C 1
ATOM 819 O O . LEU A 1 100 ? -10.205 -0.291 6.690 1.00 98.12 100 LEU A O 1
ATOM 823 N N . PHE A 1 101 ? -11.665 -1.064 8.212 1.00 97.88 101 PHE A N 1
ATOM 824 C CA . PHE A 1 101 ? -11.409 -2.481 7.976 1.00 97.88 101 PHE A CA 1
ATOM 825 C C . PHE A 1 101 ? -11.778 -2.882 6.544 1.00 97.88 101 PHE A C 1
ATOM 827 O O . PHE A 1 101 ? -10.958 -3.462 5.833 1.00 97.88 101 PHE A O 1
ATOM 834 N N . THR A 1 102 ? -12.976 -2.500 6.091 1.00 97.06 102 THR A N 1
ATOM 835 C CA . THR A 1 102 ? -13.437 -2.765 4.719 1.00 97.06 102 THR A CA 1
ATOM 836 C C . THR A 1 102 ? -12.516 -2.105 3.696 1.00 97.06 102 THR A C 1
ATOM 838 O O . THR A 1 102 ? -12.119 -2.736 2.714 1.00 97.06 102 THR A O 1
ATOM 841 N N . PHE A 1 103 ? -12.115 -0.854 3.941 1.00 96.25 103 PHE A N 1
ATOM 842 C CA . PHE A 1 103 ? -11.215 -0.151 3.036 1.00 96.25 103 PHE A CA 1
ATOM 843 C C . PHE A 1 103 ? -9.823 -0.798 2.992 1.00 96.25 103 PHE A C 1
ATOM 845 O O . PHE A 1 103 ? -9.313 -1.056 1.904 1.00 96.25 103 PHE A O 1
ATOM 852 N N . CYS A 1 104 ? -9.246 -1.163 4.142 1.00 96.25 104 CYS A N 1
ATOM 853 C CA . CYS A 1 104 ? -7.978 -1.894 4.206 1.00 96.25 104 CYS A CA 1
ATOM 854 C C . CYS A 1 104 ? -8.047 -3.223 3.447 1.00 96.25 104 CYS A C 1
ATOM 856 O O . CYS A 1 104 ? -7.113 -3.560 2.722 1.00 96.25 104 CYS A O 1
ATOM 858 N N . HIS A 1 105 ? -9.153 -3.960 3.577 1.00 94.56 105 HIS A N 1
ATOM 859 C CA . HIS A 1 105 ? -9.351 -5.215 2.859 1.00 94.56 105 HIS A CA 1
ATOM 860 C C . HIS A 1 105 ? -9.335 -4.999 1.339 1.00 94.56 105 HIS A C 1
ATOM 862 O O . HIS A 1 105 ? -8.588 -5.678 0.642 1.00 94.56 105 HIS A O 1
ATOM 868 N N . SER A 1 106 ? -10.046 -3.981 0.838 1.00 94.50 106 SER A N 1
ATOM 869 C CA . SER A 1 106 ? -10.045 -3.636 -0.595 1.00 94.50 106 SER A CA 1
ATOM 870 C C . SER A 1 106 ? -8.668 -3.218 -1.136 1.00 94.50 106 SER A C 1
ATOM 872 O O . SER A 1 106 ? -8.369 -3.395 -2.318 1.00 94.50 106 SER A O 1
ATOM 874 N N . LEU A 1 107 ? -7.795 -2.675 -0.278 1.00 95.75 107 LEU A N 1
ATOM 875 C CA . LEU A 1 107 ? -6.448 -2.279 -0.682 1.00 95.75 107 LEU A CA 1
ATOM 876 C C . LEU A 1 107 ? -5.494 -3.466 -0.828 1.00 95.75 107 LEU A C 1
ATOM 878 O O . LEU A 1 107 ? -4.498 -3.317 -1.528 1.00 95.75 107 LEU A O 1
ATOM 882 N N . LYS A 1 108 ? -5.785 -4.637 -0.248 1.00 94.81 108 LYS A N 1
ATOM 883 C CA . LYS A 1 108 ? -4.939 -5.829 -0.426 1.00 94.81 108 LYS A CA 1
ATOM 884 C C . LYS A 1 108 ? -4.879 -6.264 -1.890 1.00 94.81 108 LYS A C 1
ATOM 886 O O . LYS A 1 108 ? -3.791 -6.465 -2.425 1.00 94.81 108 LYS A O 1
ATOM 891 N N . ASP A 1 109 ? -6.027 -6.296 -2.560 1.00 93.25 109 ASP A N 1
ATOM 892 C CA . ASP A 1 109 ? -6.104 -6.619 -3.990 1.00 93.25 109 ASP A CA 1
ATOM 893 C C . ASP A 1 109 ? -5.416 -5.544 -4.845 1.00 93.25 109 ASP A C 1
ATOM 895 O O . ASP A 1 109 ? -4.739 -5.840 -5.834 1.00 93.25 109 ASP A O 1
ATOM 899 N N . SER A 1 110 ? -5.531 -4.278 -4.427 1.00 95.44 110 SER A N 1
ATOM 900 C CA . SER A 1 110 ? -4.828 -3.165 -5.073 1.00 95.44 110 SER A CA 1
ATOM 901 C C . SER A 1 110 ? -3.307 -3.283 -4.927 1.00 95.44 110 SER A C 1
ATOM 903 O O . SER A 1 110 ? -2.590 -3.003 -5.884 1.00 95.44 110 SER A O 1
ATOM 905 N N . VAL A 1 111 ? -2.805 -3.727 -3.768 1.00 97.25 111 VAL A N 1
ATOM 906 C CA . VAL A 1 111 ? -1.373 -3.982 -3.552 1.00 97.25 111 VAL A CA 1
ATOM 907 C C . VAL A 1 111 ? -0.881 -5.077 -4.487 1.00 97.25 111 VAL A C 1
ATOM 909 O O . VAL A 1 111 ? 0.096 -4.850 -5.193 1.00 97.25 111 VAL A O 1
ATOM 912 N N . ALA A 1 112 ? -1.579 -6.213 -4.569 1.00 95.88 112 ALA A N 1
ATOM 913 C CA . ALA A 1 112 ? -1.203 -7.293 -5.484 1.00 95.88 112 ALA A CA 1
ATOM 914 C C . ALA A 1 112 ? -1.185 -6.825 -6.953 1.00 95.88 112 ALA A C 1
ATOM 916 O O . ALA A 1 112 ? -0.259 -7.131 -7.705 1.00 95.88 112 ALA A O 1
ATOM 917 N N . SER A 1 113 ? -2.176 -6.018 -7.345 1.00 96.50 113 SER A N 1
ATOM 918 C CA . SER A 1 113 ? -2.267 -5.443 -8.693 1.00 96.50 113 SER A CA 1
ATOM 919 C C . SER A 1 113 ? -1.108 -4.491 -9.000 1.00 96.50 113 SER A C 1
ATOM 921 O O . SER A 1 113 ? -0.529 -4.552 -10.084 1.00 96.50 113 SER A O 1
ATOM 923 N N . ILE A 1 114 ? -0.734 -3.632 -8.046 1.00 97.50 114 ILE A N 1
ATOM 924 C CA . ILE A 1 114 ? 0.409 -2.723 -8.192 1.00 97.50 114 ILE A CA 1
ATOM 925 C C . ILE A 1 114 ? 1.715 -3.511 -8.231 1.00 97.50 114 ILE A C 1
ATOM 927 O O . ILE A 1 114 ? 2.548 -3.242 -9.087 1.00 97.50 114 ILE A O 1
ATOM 931 N N . GLN A 1 115 ? 1.894 -4.519 -7.378 1.00 97.75 115 GLN A N 1
ATOM 932 C CA . GLN A 1 115 ? 3.088 -5.367 -7.412 1.00 97.75 115 GLN A CA 1
ATOM 933 C C . GLN A 1 115 ? 3.267 -6.015 -8.792 1.00 97.75 115 GLN A C 1
ATOM 935 O O . GLN A 1 115 ? 4.360 -5.951 -9.354 1.00 97.75 115 GLN A O 1
ATOM 940 N N . LEU A 1 116 ? 2.185 -6.539 -9.378 1.00 97.31 116 LEU A N 1
ATOM 941 C CA . LEU A 1 116 ? 2.195 -7.074 -10.740 1.00 97.31 116 LEU A CA 1
ATOM 942 C C . LEU A 1 116 ? 2.514 -5.998 -11.787 1.00 97.31 116 LEU A C 1
ATOM 944 O O . LEU A 1 116 ? 3.342 -6.235 -12.664 1.00 97.31 116 LEU A O 1
ATOM 948 N N . LEU A 1 117 ? 1.894 -4.818 -11.695 1.00 96.81 117 LEU A N 1
ATOM 949 C CA . LEU A 1 117 ? 2.177 -3.686 -12.581 1.00 96.81 117 LEU A CA 1
ATOM 950 C C . LEU A 1 117 ? 3.667 -3.325 -12.565 1.00 96.81 117 LEU A C 1
ATOM 952 O O . LEU A 1 117 ? 4.264 -3.173 -13.629 1.00 96.81 117 LEU A O 1
ATOM 956 N N . ILE A 1 118 ? 4.269 -3.215 -11.377 1.00 97.75 118 ILE A N 1
ATOM 957 C CA . ILE A 1 118 ? 5.695 -2.915 -11.219 1.00 97.75 118 ILE A CA 1
ATOM 958 C C . ILE A 1 118 ? 6.546 -4.011 -11.860 1.00 97.75 118 ILE A C 1
ATOM 960 O O . ILE A 1 118 ? 7.458 -3.702 -12.622 1.00 97.75 118 ILE A O 1
ATOM 964 N N . THR A 1 119 ? 6.230 -5.286 -11.614 1.00 97.38 119 THR A N 1
ATOM 965 C CA . THR A 1 119 ? 6.930 -6.407 -12.254 1.00 97.38 119 THR A CA 1
ATOM 966 C C . THR A 1 119 ? 6.856 -6.324 -13.778 1.00 97.38 119 THR A C 1
ATOM 968 O O . THR A 1 119 ? 7.882 -6.447 -14.441 1.00 97.38 119 THR A O 1
ATOM 971 N N . LEU A 1 120 ? 5.675 -6.069 -14.345 1.00 97.50 120 LEU A N 1
ATOM 972 C CA . LEU A 1 120 ? 5.500 -5.942 -15.793 1.00 97.50 120 LEU A CA 1
ATOM 973 C C . LEU A 1 120 ? 6.273 -4.749 -16.362 1.00 97.50 120 LEU A C 1
ATOM 975 O O . LEU A 1 120 ? 6.936 -4.899 -17.384 1.00 97.50 120 LEU A O 1
ATOM 979 N N . LYS A 1 121 ? 6.238 -3.596 -15.685 1.00 96.69 121 LYS A N 1
ATOM 980 C CA . LYS A 1 121 ? 6.984 -2.401 -16.093 1.00 96.69 121 LYS A CA 1
ATOM 981 C C . LYS A 1 121 ? 8.491 -2.629 -16.076 1.00 96.69 121 LYS A C 1
ATOM 983 O O . LYS A 1 121 ? 9.157 -2.242 -17.026 1.00 96.69 121 LYS A O 1
ATOM 988 N N . ILE A 1 122 ? 9.010 -3.327 -15.066 1.00 96.38 122 ILE A N 1
ATOM 989 C CA . ILE A 1 122 ? 10.423 -3.727 -15.012 1.00 96.38 122 ILE A CA 1
ATOM 990 C C . ILE A 1 122 ? 10.817 -4.585 -16.218 1.00 96.38 122 ILE A C 1
ATOM 992 O O . ILE A 1 122 ? 11.906 -4.412 -16.750 1.00 96.38 122 ILE A O 1
ATOM 996 N N . PHE A 1 123 ? 9.944 -5.489 -16.668 1.00 94.31 123 PHE A N 1
ATOM 997 C CA . PHE A 1 123 ? 10.220 -6.310 -17.849 1.00 94.31 123 PHE A CA 1
ATOM 998 C C . PHE A 1 123 ? 10.067 -5.558 -19.177 1.00 94.31 123 PHE A C 1
ATOM 1000 O O . PHE A 1 123 ? 10.704 -5.939 -20.156 1.00 94.31 123 PHE A O 1
ATOM 1007 N N . SER A 1 124 ? 9.197 -4.547 -19.244 1.00 92.50 124 SER A N 1
ATOM 1008 C CA . SER A 1 124 ? 8.850 -3.874 -20.503 1.00 92.50 124 SER A CA 1
ATOM 1009 C C . SER A 1 124 ? 9.605 -2.573 -20.770 1.00 92.50 124 SER A C 1
ATOM 1011 O O . SER A 1 124 ? 9.622 -2.119 -21.911 1.00 92.50 124 SER A O 1
ATOM 1013 N N . SER A 1 125 ? 10.157 -1.938 -19.736 1.00 92.56 125 SER A N 1
ATOM 1014 C CA . SER A 1 125 ? 10.766 -0.607 -19.812 1.00 92.56 125 SER A CA 1
ATOM 1015 C C . SER A 1 125 ? 12.287 -0.686 -19.657 1.00 92.56 125 SER A C 1
ATOM 1017 O O . SER A 1 125 ? 12.818 -1.558 -18.976 1.00 92.56 125 SER A O 1
ATOM 1019 N N . ASN A 1 126 ? 13.003 0.263 -20.265 1.00 93.94 126 ASN A N 1
ATOM 1020 C CA . ASN A 1 126 ? 14.471 0.310 -20.262 1.00 93.94 126 ASN A CA 1
ATOM 1021 C C . ASN A 1 126 ? 15.041 0.933 -18.974 1.00 93.94 126 ASN A C 1
ATOM 1023 O O . ASN A 1 126 ? 15.849 1.860 -19.047 1.00 93.94 126 ASN A O 1
ATOM 1027 N N . PHE A 1 127 ? 14.586 0.482 -17.805 1.00 97.06 127 PHE A N 1
ATOM 1028 C CA . PHE A 1 127 ? 15.071 0.982 -16.517 1.00 97.06 127 PHE A CA 1
ATOM 1029 C C . PHE A 1 127 ? 16.550 0.659 -16.286 1.00 97.06 127 PHE A C 1
ATOM 1031 O O . PHE A 1 127 ? 17.085 -0.319 -16.810 1.00 97.06 127 PHE A O 1
ATOM 1038 N N . THR A 1 128 ? 17.208 1.484 -15.477 1.00 96.94 128 THR A N 1
ATOM 1039 C CA . THR A 1 128 ? 18.539 1.176 -14.946 1.00 96.94 128 THR A CA 1
ATOM 1040 C C . THR A 1 128 ? 18.447 0.118 -13.843 1.00 96.94 128 THR A C 1
ATOM 1042 O O . THR A 1 128 ? 17.386 -0.104 -13.260 1.00 96.94 128 THR A O 1
ATOM 1045 N N . GLU A 1 129 ? 19.564 -0.536 -13.522 1.00 97.38 129 GLU A N 1
ATOM 1046 C CA . GLU A 1 129 ? 19.611 -1.512 -12.422 1.00 97.38 129 GLU A CA 1
ATOM 1047 C C . GLU A 1 129 ? 19.202 -0.881 -11.079 1.00 97.38 129 GLU A C 1
ATOM 1049 O O . GLU A 1 129 ? 18.403 -1.462 -10.349 1.00 97.38 129 GLU A O 1
ATOM 1054 N N . GLU A 1 130 ? 19.660 0.343 -10.801 1.00 97.81 130 GLU A N 1
ATOM 1055 C CA . GLU A 1 130 ? 19.300 1.100 -9.594 1.00 97.81 130 GLU A CA 1
ATOM 1056 C C . GLU A 1 130 ? 17.788 1.375 -9.514 1.00 97.81 130 GLU A C 1
ATOM 1058 O O . GLU A 1 130 ? 17.162 1.168 -8.471 1.00 97.81 130 GLU A O 1
ATOM 1063 N N . GLU A 1 131 ? 17.175 1.796 -10.626 1.00 98.06 131 GLU A N 1
ATOM 1064 C CA . GLU A 1 131 ? 15.728 2.032 -10.706 1.00 98.06 131 GLU A CA 1
ATOM 1065 C C . GLU A 1 131 ? 14.941 0.738 -10.450 1.00 98.06 131 GLU A C 1
ATOM 1067 O O . GLU A 1 131 ? 13.959 0.740 -9.701 1.00 98.06 131 GLU A O 1
ATOM 1072 N N . ILE A 1 132 ? 15.386 -0.382 -11.030 1.00 98.12 132 ILE A N 1
ATOM 1073 C CA . ILE A 1 132 ? 14.772 -1.699 -10.827 1.00 98.12 132 ILE A CA 1
ATOM 1074 C C . ILE A 1 132 ? 14.858 -2.109 -9.356 1.00 98.12 132 ILE A C 1
ATOM 1076 O O . ILE A 1 132 ? 13.843 -2.501 -8.773 1.00 98.12 132 ILE A O 1
ATOM 1080 N N . GLU A 1 133 ? 16.038 -2.015 -8.742 1.00 97.75 133 GLU A N 1
ATOM 1081 C CA . GLU A 1 133 ? 16.244 -2.377 -7.338 1.00 97.75 133 GLU A CA 1
ATOM 1082 C C . GLU A 1 133 ? 15.341 -1.565 -6.406 1.00 97.75 133 GLU A C 1
ATOM 1084 O O . GLU A 1 133 ? 14.680 -2.135 -5.527 1.00 97.75 133 GLU A O 1
ATOM 1089 N N . LEU A 1 134 ? 15.242 -0.251 -6.629 1.00 97.62 134 LEU A N 1
ATOM 1090 C CA . LEU A 1 134 ? 14.395 0.615 -5.818 1.00 97.62 134 LEU A CA 1
ATOM 1091 C C . LEU A 1 134 ? 12.909 0.266 -5.971 1.00 97.62 134 LEU A C 1
ATOM 1093 O O . LEU A 1 134 ? 12.214 0.091 -4.964 1.00 97.62 134 LEU A O 1
ATOM 1097 N N . LEU A 1 135 ? 12.417 0.126 -7.207 1.00 98.12 135 LEU A N 1
ATOM 1098 C CA . LEU A 1 135 ? 11.016 -0.210 -7.476 1.00 98.12 135 LEU A CA 1
ATOM 1099 C C . LEU A 1 135 ? 10.640 -1.579 -6.894 1.00 98.12 135 LEU A C 1
ATOM 1101 O O . LEU A 1 135 ? 9.580 -1.722 -6.278 1.00 98.12 135 LEU A O 1
ATOM 1105 N N . GLN A 1 136 ? 11.511 -2.584 -7.026 1.00 97.00 136 GLN A N 1
ATOM 1106 C CA . GLN A 1 136 ? 11.294 -3.907 -6.434 1.00 97.00 136 GLN A CA 1
ATOM 1107 C C . GLN A 1 136 ? 11.290 -3.861 -4.908 1.00 97.00 136 GLN A C 1
ATOM 1109 O O . GLN A 1 136 ? 10.447 -4.505 -4.280 1.00 97.00 136 GLN A O 1
ATOM 1114 N N . SER A 1 137 ? 12.229 -3.126 -4.312 1.00 96.75 137 SER A N 1
ATOM 1115 C CA . SER A 1 137 ? 12.324 -2.974 -2.862 1.00 96.75 137 SER A CA 1
ATOM 1116 C C . SER A 1 137 ? 11.045 -2.354 -2.301 1.00 96.75 137 SER A C 1
ATOM 1118 O O . SER A 1 137 ? 10.376 -2.964 -1.465 1.00 96.75 137 SER A O 1
ATOM 1120 N N . ARG A 1 138 ? 10.614 -1.214 -2.854 1.00 96.62 138 ARG A N 1
ATOM 1121 C CA . ARG A 1 138 ? 9.371 -0.543 -2.441 1.00 96.62 138 ARG A CA 1
ATOM 1122 C C . ARG A 1 138 ? 8.132 -1.411 -2.644 1.00 96.62 138 ARG A C 1
ATOM 1124 O O . ARG A 1 138 ? 7.300 -1.522 -1.747 1.00 96.62 138 ARG A O 1
ATOM 1131 N N . SER A 1 139 ? 8.040 -2.094 -3.785 1.00 96.81 139 SER A N 1
ATOM 1132 C CA . SER A 1 139 ? 6.957 -3.036 -4.089 1.00 96.81 139 SER A CA 1
ATOM 1133 C C . SER A 1 139 ? 6.845 -4.160 -3.044 1.00 96.81 139 SER A C 1
ATOM 1135 O O . SER A 1 139 ? 5.745 -4.491 -2.590 1.00 96.81 139 SER A O 1
ATOM 1137 N N . LYS A 1 140 ? 7.980 -4.702 -2.576 1.00 94.12 140 LYS A N 1
ATOM 1138 C CA . LYS A 1 140 ? 8.020 -5.703 -1.492 1.00 94.12 140 LYS A CA 1
ATOM 1139 C C . LYS A 1 140 ? 7.606 -5.116 -0.140 1.00 94.12 140 LYS A C 1
ATOM 1141 O O . LYS A 1 140 ? 6.920 -5.790 0.631 1.00 94.12 140 LYS A O 1
ATOM 1146 N N . THR A 1 141 ? 7.974 -3.867 0.143 1.00 96.12 141 THR A N 1
ATOM 1147 C CA . THR A 1 141 ? 7.623 -3.171 1.392 1.00 96.12 141 THR A CA 1
ATOM 1148 C C . THR A 1 141 ? 6.116 -2.930 1.543 1.00 96.12 141 THR A C 1
ATOM 1150 O O . THR A 1 141 ? 5.637 -2.806 2.669 1.00 96.12 141 THR A O 1
ATOM 1153 N N . LEU A 1 142 ? 5.319 -2.966 0.467 1.00 96.62 142 LEU A N 1
ATOM 1154 C CA . LEU A 1 142 ? 3.854 -2.839 0.555 1.00 96.62 142 LEU A CA 1
ATOM 1155 C C . LEU A 1 142 ? 3.199 -3.855 1.504 1.00 96.62 142 LEU A C 1
ATOM 1157 O O . LEU A 1 142 ? 2.257 -3.509 2.217 1.00 96.62 142 LEU A O 1
ATOM 1161 N N . ASN A 1 143 ? 3.727 -5.079 1.583 1.00 94.81 143 ASN A N 1
ATOM 1162 C CA . ASN A 1 143 ? 3.220 -6.083 2.522 1.00 94.81 143 ASN A CA 1
ATOM 1163 C C . ASN A 1 143 ? 3.444 -5.655 3.982 1.00 94.81 143 ASN A C 1
ATOM 1165 O O . ASN A 1 143 ? 2.576 -5.847 4.827 1.00 94.81 143 ASN A O 1
ATOM 1169 N N . GLN A 1 144 ? 4.558 -4.979 4.273 1.00 96.06 144 GLN A N 1
ATOM 1170 C CA . GLN A 1 144 ? 4.833 -4.437 5.607 1.00 96.06 144 GLN A CA 1
ATOM 1171 C C . GLN A 1 144 ? 3.879 -3.284 5.960 1.00 96.06 144 GLN A C 1
ATOM 1173 O O . GLN A 1 144 ? 3.491 -3.134 7.124 1.00 96.06 144 GLN A O 1
ATOM 1178 N N . PHE A 1 145 ? 3.460 -2.482 4.973 1.00 97.00 145 PHE A N 1
ATOM 1179 C CA . PHE A 1 145 ? 2.422 -1.463 5.163 1.00 97.00 145 PHE A CA 1
ATOM 1180 C C . PHE A 1 145 ? 1.054 -2.088 5.461 1.00 97.00 145 PHE A C 1
ATOM 1182 O O . PHE A 1 145 ? 0.354 -1.594 6.351 1.00 97.00 145 PHE A O 1
ATOM 1189 N N . ILE A 1 146 ? 0.685 -3.185 4.786 1.00 97.25 146 ILE A N 1
ATOM 1190 C CA . ILE A 1 146 ? -0.524 -3.959 5.117 1.00 97.25 146 ILE A CA 1
ATOM 1191 C C . ILE A 1 146 ? -0.438 -4.455 6.563 1.00 97.25 146 ILE A C 1
ATOM 1193 O O . ILE A 1 146 ? -1.304 -4.104 7.362 1.00 97.25 146 ILE A O 1
ATOM 1197 N N . ASP A 1 147 ? 0.630 -5.166 6.931 1.00 97.12 147 ASP A N 1
ATOM 1198 C CA . ASP A 1 147 ? 0.810 -5.713 8.284 1.00 97.12 147 ASP A CA 1
ATOM 1199 C C . ASP A 1 147 ? 0.720 -4.625 9.363 1.00 97.12 147 ASP A C 1
ATOM 1201 O O . ASP A 1 147 ? 0.103 -4.797 10.418 1.00 97.12 147 ASP A O 1
ATOM 1205 N N . THR A 1 148 ? 1.340 -3.472 9.111 1.00 97.81 148 THR A N 1
ATOM 1206 C CA . THR A 1 148 ? 1.305 -2.321 10.022 1.00 97.81 148 THR A CA 1
ATOM 1207 C C . THR A 1 148 ? -0.110 -1.764 10.173 1.00 97.81 148 THR A C 1
ATOM 1209 O O . THR A 1 148 ? -0.515 -1.391 11.280 1.00 97.81 148 THR A O 1
ATOM 1212 N N . THR A 1 149 ? -0.869 -1.725 9.079 1.00 98.31 149 THR A N 1
ATOM 1213 C CA . THR A 1 149 ? -2.262 -1.268 9.060 1.00 98.31 149 THR A CA 1
ATOM 1214 C C . THR A 1 149 ? -3.170 -2.240 9.805 1.00 98.31 149 THR A C 1
ATOM 1216 O O . THR A 1 149 ? -3.969 -1.817 10.640 1.00 98.31 149 THR A O 1
ATOM 1219 N N . GLU A 1 150 ? -3.000 -3.544 9.596 1.00 97.94 150 GLU A N 1
ATOM 1220 C CA . GLU A 1 150 ? -3.756 -4.579 10.304 1.00 97.94 150 GLU A CA 1
ATOM 1221 C C . GLU A 1 150 ? -3.489 -4.560 11.805 1.00 97.94 150 GLU A C 1
ATOM 1223 O O . GLU A 1 150 ? -4.427 -4.611 12.599 1.00 97.94 150 GLU A O 1
ATOM 1228 N N . LYS A 1 151 ? -2.229 -4.397 12.223 1.00 98.44 151 LYS A N 1
ATOM 1229 C CA . LYS A 1 151 ? -1.886 -4.231 13.644 1.00 98.44 151 LYS A CA 1
ATOM 1230 C C . LYS A 1 151 ? -2.583 -3.017 14.261 1.00 98.44 151 LYS A C 1
ATOM 1232 O O . LYS A 1 151 ? -3.082 -3.109 15.380 1.00 98.44 151 LYS A O 1
ATOM 1237 N N . ALA A 1 152 ? -2.652 -1.896 13.541 1.00 98.56 152 ALA A N 1
ATOM 1238 C CA . ALA A 1 152 ? -3.360 -0.704 14.006 1.00 98.56 152 ALA A CA 1
ATOM 1239 C C . ALA A 1 152 ? -4.881 -0.925 14.111 1.00 98.56 152 ALA A C 1
ATOM 1241 O O . ALA A 1 152 ? -5.496 -0.499 15.089 1.00 98.56 152 ALA A O 1
ATOM 1242 N N . LEU A 1 153 ? -5.483 -1.626 13.146 1.00 98.62 153 LEU A N 1
ATOM 1243 C CA . LEU A 1 153 ? -6.902 -1.994 13.181 1.00 98.62 153 LEU A CA 1
ATOM 1244 C C . LEU A 1 153 ? -7.216 -2.970 14.316 1.00 98.62 153 LEU A C 1
ATOM 1246 O O . LEU A 1 153 ? -8.222 -2.795 14.999 1.00 98.62 153 LEU A O 1
ATOM 1250 N N . ASN A 1 154 ? -6.352 -3.956 14.554 1.00 98.50 154 ASN A N 1
ATOM 1251 C CA . ASN A 1 154 ? -6.497 -4.904 15.656 1.00 98.50 154 ASN A CA 1
ATOM 1252 C C . ASN A 1 154 ? -6.415 -4.194 17.008 1.00 98.50 154 ASN A C 1
ATOM 1254 O O . ASN A 1 154 ? -7.264 -4.423 17.863 1.00 98.50 154 ASN A O 1
ATOM 1258 N N . TYR A 1 155 ? -5.462 -3.271 17.172 1.00 98.50 155 TYR A N 1
ATOM 1259 C CA . TYR A 1 155 ? -5.399 -2.419 18.358 1.00 98.50 155 TYR A CA 1
ATOM 1260 C C . TYR A 1 155 ? -6.701 -1.636 18.561 1.00 98.50 155 TYR A C 1
ATOM 1262 O O . TYR A 1 155 ? -7.276 -1.656 19.649 1.00 98.50 155 TYR A O 1
ATOM 1270 N N . TYR A 1 156 ? -7.209 -0.992 17.507 1.00 98.50 156 TYR A N 1
ATOM 1271 C CA . TYR A 1 156 ? -8.457 -0.242 17.595 1.00 98.50 156 TYR A CA 1
ATOM 1272 C C . TYR A 1 156 ? -9.648 -1.133 17.960 1.00 98.50 156 TYR A C 1
ATOM 1274 O O . TYR A 1 156 ? -10.445 -0.771 18.827 1.00 98.50 156 TYR A O 1
ATOM 1282 N N . LYS A 1 157 ? -9.732 -2.328 17.369 1.00 98.38 157 LYS A N 1
ATOM 1283 C CA . LYS A 1 157 ? -10.763 -3.314 17.694 1.00 98.38 157 LYS A CA 1
ATOM 1284 C C . LYS A 1 157 ? -10.725 -3.709 19.170 1.00 98.38 157 LYS A C 1
ATOM 1286 O O . LYS A 1 157 ? -11.761 -3.654 19.825 1.00 98.38 157 LYS A O 1
ATOM 1291 N N . SER A 1 158 ? -9.542 -4.010 19.707 1.00 97.75 158 SER A N 1
ATOM 1292 C CA . SER A 1 158 ? -9.370 -4.317 21.130 1.00 97.75 158 SER A CA 1
ATOM 1293 C C . SER A 1 158 ? -9.853 -3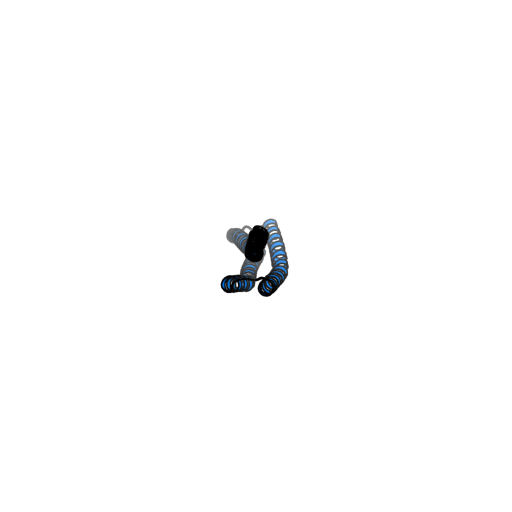.182 22.035 1.00 97.75 158 SER A C 1
ATOM 1295 O O . SER A 1 158 ? -10.513 -3.442 23.035 1.00 97.75 158 SER A O 1
ATOM 1297 N N . VAL A 1 159 ? -9.584 -1.920 21.682 1.00 97.06 159 VAL A N 1
ATOM 1298 C CA . VAL A 1 159 ? -10.079 -0.773 22.463 1.00 97.06 159 VAL A CA 1
ATOM 1299 C C . VAL A 1 159 ? -11.601 -0.637 22.391 1.00 97.06 159 VAL A C 1
ATOM 1301 O O . VAL A 1 159 ? -12.227 -0.344 23.408 1.00 97.06 159 VAL A O 1
ATOM 1304 N N . ILE A 1 160 ? -12.212 -0.875 21.227 1.00 96.69 160 ILE A N 1
ATOM 1305 C CA . ILE A 1 160 ? -13.677 -0.885 21.092 1.00 96.69 160 ILE A CA 1
ATOM 1306 C C . ILE A 1 160 ? -14.301 -1.967 21.978 1.00 96.69 160 ILE A C 1
ATOM 1308 O O . ILE A 1 160 ? -15.309 -1.705 22.636 1.00 96.69 160 ILE A O 1
ATOM 1312 N N . ASP A 1 161 ? -13.703 -3.157 22.007 1.00 94.88 161 ASP A N 1
ATOM 1313 C CA . ASP A 1 161 ? -14.196 -4.275 22.812 1.00 94.88 161 ASP A CA 1
ATOM 1314 C C . ASP A 1 161 ? -14.080 -3.979 24.312 1.00 94.88 161 ASP A C 1
ATOM 1316 O O . ASP A 1 161 ? -15.074 -4.113 25.021 1.00 94.88 161 ASP A O 1
ATOM 1320 N N . MET A 1 162 ? -12.949 -3.430 24.773 1.00 92.69 162 MET A N 1
ATOM 1321 C CA . MET A 1 162 ? -12.807 -2.953 26.159 1.00 92.69 162 MET A CA 1
ATOM 1322 C C . MET A 1 162 ? -13.830 -1.863 26.511 1.00 92.69 162 MET A C 1
ATOM 1324 O O . MET A 1 162 ? -14.418 -1.877 27.587 1.00 92.69 162 MET A O 1
ATOM 1328 N N . TYR A 1 163 ? -14.076 -0.904 25.611 1.00 91.88 163 TYR A N 1
ATOM 1329 C CA . TYR A 1 163 ? -15.047 0.165 25.864 1.00 91.88 163 TYR A CA 1
ATOM 1330 C C . TYR A 1 163 ? -16.480 -0.356 25.998 1.00 91.88 163 TYR A C 1
ATOM 1332 O O . TYR A 1 163 ? -17.262 0.195 26.770 1.00 91.88 163 TYR A O 1
ATOM 1340 N N . LYS A 1 164 ? -16.824 -1.426 25.274 1.00 90.88 164 LYS A N 1
ATOM 1341 C CA . LYS A 1 164 ? -18.124 -2.095 25.380 1.00 90.88 164 LYS A CA 1
ATOM 1342 C C . LYS A 1 164 ? -18.327 -2.767 26.739 1.00 90.88 164 LYS A C 1
ATOM 1344 O O . LYS A 1 164 ? -19.451 -2.782 27.221 1.00 90.88 164 LYS A O 1
ATOM 1349 N N . GLU A 1 165 ? -17.274 -3.299 27.356 1.00 86.94 165 GLU A N 1
ATOM 1350 C CA . GLU A 1 165 ? -17.349 -3.967 28.667 1.00 86.94 165 GLU A CA 1
ATOM 1351 C C . GLU A 1 165 ? -17.697 -3.019 29.829 1.00 86.94 165 GLU A C 1
ATOM 1353 O O . GLU A 1 165 ? -18.022 -3.487 30.915 1.00 86.94 165 GLU A O 1
ATOM 1358 N N . LEU A 1 166 ? -17.669 -1.695 29.615 1.00 78.38 166 LEU A N 1
ATOM 1359 C CA . LEU A 1 166 ? -18.176 -0.709 30.580 1.00 78.38 166 LEU A CA 1
ATOM 1360 C C . LEU A 1 166 ? -19.714 -0.601 30.615 1.00 78.38 166 LEU A C 1
ATOM 1362 O O . LEU A 1 166 ? -20.230 0.140 31.453 1.00 78.38 166 LEU A O 1
ATOM 1366 N N . GLN A 1 167 ? -20.423 -1.240 29.676 1.00 72.00 167 GLN A N 1
ATOM 1367 C CA . GLN A 1 167 ? -21.890 -1.289 29.633 1.00 72.00 167 GLN A CA 1
ATOM 1368 C C . GLN A 1 167 ? -22.457 -2.130 30.781 1.00 72.00 167 GLN A C 1
ATOM 1370 O O . GLN A 1 167 ? -23.463 -1.673 31.371 1.00 72.00 167 GLN A O 1
#

Secondary structure (DSSP, 8-state):
-HHHHHHHHHHHHHHHHHHHHHHHHHHHHHHHHHHHHHHHHHHHHHHHHHHHHHHHHHHHHHHHHHHHHHHHHHHHHHHHHTT---HHHHHHHHHHHHHHHHHHHHHHHHHHHHHHHHHHHHHHS---HHHHHHHHHHHHHHHHHHHHHHHHHHHHHHHHHHHHTT-

Foldseek 3Di:
DVVVVVVVVVVVVVVVVVVVVVVVVVVVVVVVVVVVVVVLVVQQVVLLVVLVVLLVVLLVLLVVLLVVLQVLLVVLVVCVVVLNQDPVSLVVLVVSLVVSVVVLVVSVVVLVVSLVSLVVSLVVGPDDPVSNVVSNVSSVCSVVSSVSSVVSSVSSVVSSVSSVVSD